Protein AF-A0A4U9VLF2-F1 (afdb_monomer_lite)

Secondary structure (DSSP, 8-state):
----PPPEEEE-STT-EEEE--------SS-HHHHHHHHHHHHHHHHHHTT----EE-------TTTS-HHHHHHHHHHHHHTSPTT-EE-------

Sequence (97 aa):
MKRVMMPAVYDIGNGVGIISTTDFFMPIVDDPFDFGRIAAANAISDVYAMGGKPIMAIAILGWPIAKLPAEVAQQVIDGGRYALPAGGDCIGWWPFY

Radius of gyration: 14.41 Å; chains: 1; bounding box: 37×26×42 Å

pLDDT: mean 83.3, std 13.4, range [42.16, 95.19]

Structure (mmCIF, N/CA/C/O backbone):
data_AF-A0A4U9VLF2-F1
#
_entry.id   AF-A0A4U9VLF2-F1
#
loop_
_atom_site.group_PDB
_atom_site.id
_atom_site.type_symbol
_atom_site.label_atom_id
_atom_site.label_alt_id
_atom_site.label_comp_id
_atom_site.label_asym_id
_atom_site.label_entity_id
_atom_site.label_seq_id
_atom_site.pdbx_PDB_ins_code
_atom_site.Cartn_x
_atom_site.Cartn_y
_atom_site.Cartn_z
_atom_site.occupancy
_atom_site.B_iso_or_equiv
_atom_site.auth_seq_id
_atom_site.auth_comp_id
_atom_site.auth_asym_id
_atom_site.auth_atom_id
_atom_site.pdbx_PDB_model_num
ATOM 1 N N . MET A 1 1 ? -9.749 13.587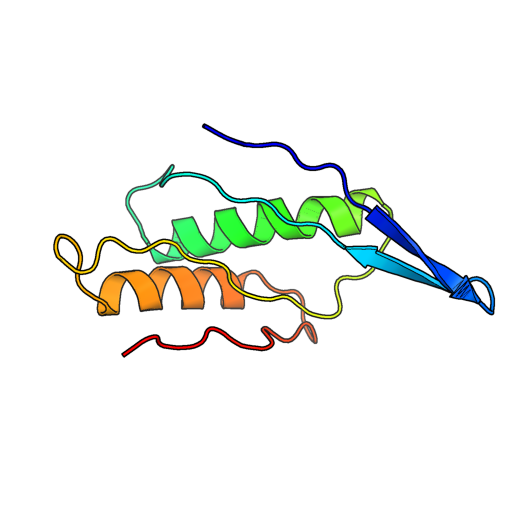 4.698 1.00 48.00 1 MET A N 1
ATOM 2 C CA . 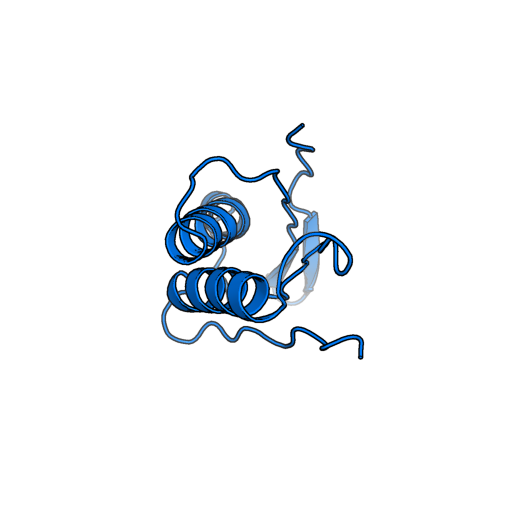MET A 1 1 ? -8.840 14.400 3.860 1.00 48.00 1 MET A CA 1
ATOM 3 C C . MET A 1 1 ? -7.840 13.438 3.230 1.00 48.00 1 MET A C 1
ATOM 5 O O . MET A 1 1 ? -7.075 12.855 3.980 1.00 48.00 1 MET A O 1
ATOM 9 N N . LYS A 1 2 ? -7.904 13.200 1.912 1.00 48.25 2 LYS A N 1
ATOM 10 C CA . LYS A 1 2 ? -6.848 12.504 1.152 1.00 48.25 2 LYS A CA 1
ATOM 11 C C . LYS A 1 2 ? -5.849 13.581 0.725 1.00 48.25 2 LYS A C 1
ATOM 13 O O . LYS A 1 2 ? -6.276 14.556 0.106 1.00 48.25 2 LYS A O 1
ATOM 18 N N . ARG A 1 3 ? -4.572 13.481 1.103 1.00 53.91 3 ARG A N 1
ATOM 19 C CA . ARG A 1 3 ? -3.528 14.340 0.521 1.00 53.91 3 ARG A CA 1
ATOM 20 C C . ARG A 1 3 ? -2.879 13.552 -0.602 1.00 53.91 3 ARG A C 1
ATOM 22 O O . ARG A 1 3 ? -2.154 12.607 -0.340 1.00 53.91 3 ARG A O 1
ATOM 29 N N . VAL A 1 4 ? -3.180 13.936 -1.837 1.00 52.38 4 VAL A N 1
ATOM 30 C CA . VAL A 1 4 ? -2.575 13.329 -3.023 1.00 52.38 4 VAL A CA 1
ATOM 31 C C . VAL A 1 4 ? -1.155 13.870 -3.153 1.00 52.38 4 VAL A C 1
ATOM 33 O O . VAL A 1 4 ? -0.967 15.069 -3.363 1.00 52.38 4 VAL A O 1
ATOM 36 N N . MET A 1 5 ? -0.171 12.992 -3.000 1.00 61.88 5 MET A N 1
ATOM 37 C CA . MET A 1 5 ? 1.219 13.245 -3.363 1.00 61.88 5 MET A CA 1
ATOM 38 C C . MET A 1 5 ? 1.457 12.538 -4.700 1.00 61.88 5 MET A C 1
ATOM 40 O O . MET A 1 5 ? 1.053 11.391 -4.855 1.00 61.88 5 MET A O 1
ATOM 44 N N . MET A 1 6 ? 2.059 13.206 -5.686 1.00 71.75 6 MET A N 1
ATOM 45 C CA . MET A 1 6 ? 2.409 12.526 -6.938 1.00 71.75 6 MET A CA 1
ATOM 46 C C . MET A 1 6 ? 3.637 11.628 -6.721 1.00 71.75 6 MET A C 1
ATOM 48 O O . MET A 1 6 ? 4.529 12.024 -5.962 1.00 71.75 6 MET A O 1
ATOM 52 N N . PRO A 1 7 ? 3.719 10.458 -7.381 1.00 84.12 7 PRO A N 1
ATOM 53 C CA . PRO A 1 7 ? 4.898 9.605 -7.302 1.00 84.12 7 PRO A CA 1
ATOM 54 C C . PRO A 1 7 ? 6.134 10.345 -7.828 1.00 84.12 7 PRO A C 1
ATOM 56 O O . PRO A 1 7 ? 6.089 11.011 -8.864 1.00 84.12 7 PRO A O 1
ATOM 59 N N . ALA A 1 8 ? 7.251 10.210 -7.119 1.00 89.56 8 ALA A N 1
ATOM 60 C CA . ALA A 1 8 ? 8.553 10.706 -7.540 1.00 89.56 8 ALA A CA 1
ATOM 61 C C . ALA A 1 8 ? 9.349 9.579 -8.205 1.00 89.56 8 ALA A C 1
ATOM 63 O O . ALA A 1 8 ? 9.304 8.433 -7.755 1.00 89.56 8 ALA A O 1
ATOM 64 N N . VAL A 1 9 ? 10.109 9.914 -9.248 1.00 91.81 9 VAL A N 1
ATOM 65 C CA . VAL A 1 9 ? 11.021 8.981 -9.919 1.00 91.81 9 VAL A CA 1
ATOM 66 C C . VAL A 1 9 ? 12.435 9.535 -9.846 1.00 91.81 9 VAL A C 1
ATOM 68 O O . VAL A 1 9 ? 12.666 10.692 -10.196 1.00 91.81 9 VAL A O 1
ATOM 71 N N . TYR A 1 10 ? 13.373 8.711 -9.393 1.00 93.38 10 TYR A N 1
ATOM 72 C CA . TYR A 1 10 ? 14.790 9.041 -9.334 1.00 93.38 10 TYR A CA 1
ATOM 73 C C . TYR A 1 10 ? 15.590 8.074 -10.209 1.00 93.38 10 TYR A C 1
ATOM 75 O O . TYR A 1 10 ? 15.549 6.866 -9.985 1.00 93.38 10 TYR A O 1
ATOM 83 N N . ASP A 1 11 ? 16.295 8.597 -11.211 1.00 93.62 11 ASP A N 1
ATOM 84 C CA . ASP A 1 11 ? 17.182 7.811 -12.074 1.00 93.62 11 ASP A CA 1
ATOM 85 C C . ASP A 1 11 ? 18.443 7.410 -11.296 1.00 93.62 11 ASP A C 1
ATOM 87 O O . ASP A 1 11 ? 19.148 8.264 -10.757 1.00 93.62 11 ASP A O 1
ATOM 91 N N . ILE A 1 12 ? 18.714 6.106 -11.228 1.00 95.19 12 ILE A N 1
ATOM 92 C CA . ILE A 1 12 ? 19.905 5.544 -10.574 1.00 95.19 12 ILE A CA 1
ATOM 93 C C . ILE A 1 12 ? 20.969 5.091 -11.586 1.00 95.19 12 ILE A C 1
ATOM 95 O O . ILE A 1 12 ? 21.960 4.464 -11.211 1.00 95.19 12 ILE A O 1
ATOM 99 N N . GLY A 1 13 ? 20.788 5.429 -12.863 1.00 93.56 13 GLY A N 1
ATOM 100 C CA . GLY A 1 13 ? 21.659 5.058 -13.966 1.00 93.56 13 GLY A CA 1
ATOM 101 C C . GLY A 1 13 ? 21.278 3.722 -14.604 1.00 93.56 13 GLY A C 1
ATOM 102 O O . GLY A 1 13 ? 20.406 2.989 -14.140 1.00 93.56 13 GLY A O 1
ATOM 103 N N . ASN A 1 14 ? 21.950 3.394 -15.712 1.00 92.44 14 ASN A N 1
ATOM 104 C CA . ASN A 1 14 ? 21.737 2.156 -16.478 1.00 92.44 14 ASN A CA 1
ATOM 105 C C . ASN A 1 14 ? 20.289 1.951 -16.971 1.00 92.44 14 ASN A C 1
ATOM 107 O O . ASN A 1 14 ? 19.866 0.819 -17.193 1.00 92.44 14 ASN A O 1
ATOM 111 N N . GLY A 1 15 ? 19.528 3.038 -17.142 1.00 90.50 15 GLY A N 1
ATOM 112 C CA . GLY A 1 15 ? 18.122 2.980 -17.545 1.00 90.50 15 GLY A CA 1
ATOM 113 C C . GLY A 1 15 ? 17.180 2.467 -16.451 1.00 90.50 15 GLY A C 1
ATOM 114 O O . GLY A 1 15 ? 16.064 2.058 -16.763 1.00 90.50 15 GLY A O 1
ATOM 115 N N . VAL A 1 16 ? 17.616 2.466 -15.186 1.00 92.38 16 VAL A N 1
ATOM 116 C CA . VAL A 1 16 ? 16.813 2.038 -14.036 1.00 92.38 16 VAL A CA 1
ATOM 117 C C . VAL A 1 16 ? 16.413 3.259 -13.208 1.00 92.38 16 VAL A C 1
ATOM 119 O O . VAL A 1 16 ? 17.255 4.062 -12.818 1.00 92.38 16 VAL A O 1
ATOM 122 N N . GLY A 1 17 ? 15.121 3.376 -12.900 1.00 93.12 17 GLY A N 1
ATOM 123 C CA . GLY A 1 17 ? 14.583 4.404 -12.010 1.00 93.12 17 GLY A CA 1
ATOM 124 C C . GLY A 1 17 ? 13.962 3.804 -10.751 1.00 93.12 17 GLY A C 1
ATOM 125 O O . GLY A 1 17 ? 13.334 2.747 -10.803 1.00 93.12 17 GLY A O 1
ATOM 126 N N . ILE A 1 18 ? 14.109 4.494 -9.622 1.00 93.25 18 ILE A N 1
ATOM 127 C CA . ILE A 1 18 ? 13.415 4.189 -8.369 1.00 93.25 18 ILE A CA 1
ATOM 128 C C . ILE A 1 18 ? 12.167 5.056 -8.275 1.00 93.25 18 ILE A C 1
ATOM 130 O O . ILE A 1 18 ? 12.248 6.281 -8.355 1.00 93.25 18 ILE A O 1
ATOM 134 N N . ILE A 1 19 ? 11.019 4.412 -8.079 1.00 92.88 19 ILE A N 1
ATOM 135 C CA . ILE A 1 19 ? 9.737 5.079 -7.852 1.00 92.88 19 ILE A CA 1
ATOM 136 C C . ILE A 1 19 ? 9.490 5.132 -6.346 1.00 92.88 19 ILE A C 1
ATOM 138 O O . ILE A 1 19 ? 9.574 4.111 -5.665 1.00 92.88 19 ILE A O 1
ATOM 142 N N . SER A 1 20 ? 9.162 6.314 -5.835 1.00 91.25 20 SER A N 1
ATOM 143 C CA . SER A 1 20 ? 8.752 6.524 -4.450 1.00 91.25 20 SER A CA 1
ATOM 144 C C . SER A 1 20 ? 7.390 7.205 -4.420 1.00 91.25 20 SER A C 1
ATOM 146 O O . SER A 1 20 ? 7.188 8.236 -5.060 1.00 91.25 20 SER A O 1
ATOM 148 N N . THR A 1 21 ? 6.451 6.620 -3.684 1.00 89.94 21 THR A N 1
ATOM 149 C CA . THR A 1 21 ? 5.110 7.171 -3.472 1.00 89.94 21 THR A CA 1
ATOM 150 C C . THR A 1 21 ? 4.698 6.975 -2.018 1.00 89.94 21 THR A C 1
ATOM 152 O O . THR A 1 21 ? 5.181 6.074 -1.328 1.00 89.94 21 THR A O 1
ATOM 155 N N . THR A 1 22 ? 3.821 7.847 -1.539 1.00 86.62 22 THR A N 1
ATOM 156 C CA . THR A 1 22 ? 3.245 7.776 -0.202 1.00 86.62 22 THR A CA 1
ATOM 157 C C . THR A 1 22 ? 1.818 8.302 -0.255 1.00 86.62 22 THR A C 1
ATOM 159 O O . THR A 1 22 ? 1.565 9.371 -0.810 1.00 86.62 22 THR A O 1
ATOM 162 N N . ASP A 1 23 ? 0.882 7.554 0.323 1.00 83.44 23 ASP A N 1
ATOM 163 C CA . ASP A 1 23 ? -0.510 7.974 0.462 1.00 83.44 23 ASP A CA 1
ATOM 164 C C . ASP A 1 23 ? -1.006 7.581 1.856 1.00 83.44 23 ASP A C 1
ATOM 166 O O . ASP A 1 23 ? -0.637 6.535 2.396 1.00 83.44 23 ASP A O 1
ATOM 170 N N . PHE A 1 24 ? -1.823 8.441 2.453 1.00 76.31 24 PHE A N 1
ATOM 171 C CA . PHE A 1 24 ? -2.438 8.210 3.752 1.00 76.31 24 PHE A CA 1
ATOM 172 C C . PHE A 1 24 ? -3.862 8.762 3.754 1.00 76.31 24 PHE A C 1
ATOM 174 O O . PHE A 1 24 ? -4.156 9.850 3.251 1.00 76.31 24 PHE A O 1
ATOM 181 N N . PHE A 1 25 ? -4.767 8.012 4.365 1.00 74.00 25 PHE A N 1
ATOM 182 C CA . PHE A 1 25 ? -6.188 8.337 4.439 1.00 74.00 25 PHE A CA 1
ATOM 183 C C . PHE A 1 25 ? -6.715 8.012 5.837 1.00 74.00 25 PHE A C 1
ATOM 1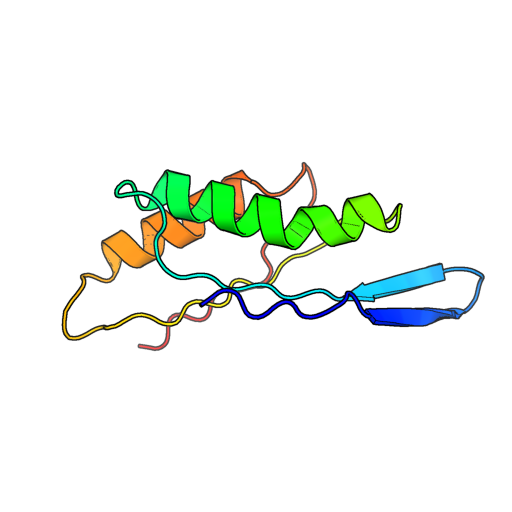85 O O . PHE A 1 25 ? -6.130 7.254 6.608 1.00 74.00 25 PHE A O 1
ATOM 192 N N . MET A 1 26 ? -7.843 8.635 6.160 1.00 79.06 26 MET A N 1
ATOM 193 C CA . MET A 1 26 ? -8.622 8.309 7.351 1.00 79.06 26 MET A CA 1
ATOM 194 C C . MET A 1 26 ? -9.377 6.989 7.126 1.00 79.06 26 MET A C 1
ATOM 196 O O . MET A 1 26 ? -9.612 6.648 5.964 1.00 79.06 26 MET A O 1
ATOM 200 N N . PRO A 1 27 ? -9.797 6.283 8.191 1.00 74.06 27 PRO A N 1
ATOM 201 C CA . PRO A 1 27 ? -10.624 5.083 8.082 1.00 74.06 27 PRO A CA 1
ATOM 202 C C . PRO A 1 27 ? -11.830 5.306 7.164 1.00 74.06 27 PRO A C 1
ATOM 204 O O . PRO A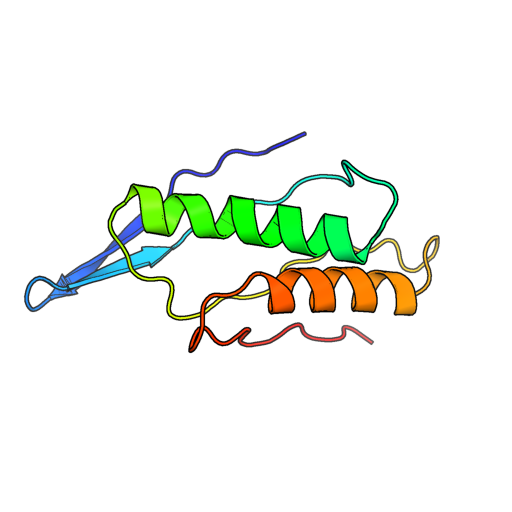 1 27 ? -12.593 6.252 7.363 1.00 74.06 27 PRO A O 1
ATOM 207 N N . ILE A 1 28 ? -11.954 4.464 6.135 1.00 76.12 28 ILE A N 1
ATOM 208 C CA . ILE A 1 28 ? -13.061 4.491 5.156 1.00 76.12 28 ILE A CA 1
ATOM 209 C C . ILE A 1 28 ? -14.049 3.344 5.430 1.00 76.12 28 ILE A C 1
ATOM 211 O O . ILE A 1 28 ? -15.203 3.407 5.017 1.00 76.12 28 ILE A O 1
ATOM 215 N N . VAL A 1 29 ? -13.590 2.309 6.136 1.00 86.50 29 VAL A N 1
ATOM 216 C CA . VAL A 1 29 ? -14.348 1.110 6.507 1.00 86.50 29 VAL A CA 1
ATOM 217 C C . VAL A 1 29 ? -14.131 0.802 7.988 1.00 86.50 29 VAL A C 1
ATOM 219 O O . VAL A 1 29 ? -13.130 1.237 8.563 1.00 86.50 29 VAL A O 1
ATOM 222 N N . ASP A 1 30 ? -15.064 0.057 8.583 1.00 88.88 30 ASP A N 1
ATOM 223 C CA . ASP A 1 30 ? -15.040 -0.281 10.013 1.00 88.88 30 ASP A CA 1
ATOM 224 C C . ASP A 1 30 ? -14.071 -1.424 10.343 1.00 88.88 30 ASP A C 1
ATOM 226 O O . ASP A 1 30 ? -13.519 -1.458 11.443 1.00 88.88 30 ASP A O 1
ATOM 230 N N . ASP A 1 31 ? -13.851 -2.352 9.403 1.00 93.62 31 ASP A N 1
ATOM 231 C CA . ASP A 1 31 ? -12.934 -3.473 9.602 1.00 93.62 31 ASP A CA 1
ATOM 232 C C . ASP A 1 31 ? -11.466 -3.008 9.482 1.00 93.62 31 ASP A C 1
ATOM 234 O O . ASP A 1 31 ? -11.059 -2.518 8.421 1.00 93.62 31 ASP A O 1
ATOM 238 N N . PRO A 1 32 ? -10.645 -3.147 10.541 1.00 91.75 32 PRO A N 1
ATOM 239 C CA . PRO A 1 32 ? -9.271 -2.651 10.536 1.00 91.75 32 PRO A CA 1
ATOM 240 C C . PRO A 1 32 ? -8.379 -3.362 9.513 1.00 91.75 32 PRO A C 1
ATOM 242 O O . PRO A 1 32 ? -7.510 -2.733 8.906 1.00 91.75 32 PRO A O 1
ATOM 245 N N . PHE A 1 33 ? -8.590 -4.659 9.295 1.00 93.31 33 PHE A N 1
ATOM 246 C CA . PHE A 1 33 ? -7.780 -5.450 8.376 1.00 93.31 33 PHE A CA 1
ATOM 247 C C . PHE A 1 33 ? -8.062 -5.066 6.919 1.00 93.31 33 PHE A C 1
ATOM 249 O O . PHE A 1 33 ? -7.139 -4.770 6.156 1.00 93.31 33 PHE A O 1
ATOM 256 N N . ASP A 1 34 ? -9.329 -4.975 6.530 1.00 94.00 34 ASP A N 1
ATOM 257 C CA . ASP A 1 34 ? -9.724 -4.514 5.204 1.00 94.00 34 ASP A CA 1
ATOM 258 C C . ASP A 1 34 ? -9.352 -3.049 4.984 1.00 94.00 34 ASP A C 1
ATOM 260 O O . ASP A 1 34 ? -8.901 -2.698 3.889 1.00 94.00 34 ASP A O 1
ATOM 264 N N . PHE A 1 35 ? -9.429 -2.209 6.022 1.00 91.69 35 PHE A N 1
ATOM 265 C CA . PHE A 1 35 ? -8.884 -0.857 5.959 1.00 91.69 35 PHE A CA 1
ATOM 266 C C . PHE A 1 35 ? -7.403 -0.883 5.569 1.00 91.69 35 PHE A C 1
ATOM 268 O O . PHE A 1 35 ? -7.023 -0.232 4.597 1.00 91.69 35 PHE A O 1
ATOM 275 N N . GLY A 1 36 ? -6.588 -1.686 6.257 1.00 91.06 36 GLY A N 1
ATOM 276 C CA . GLY A 1 36 ? -5.174 -1.893 5.938 1.00 91.06 36 GLY A CA 1
ATOM 277 C C . GLY A 1 36 ? -4.917 -2.401 4.515 1.00 91.06 36 GLY A C 1
ATOM 278 O O . GLY A 1 36 ? -3.990 -1.950 3.840 1.00 91.06 36 GLY A O 1
ATOM 279 N N . ARG A 1 37 ? -5.759 -3.307 4.012 1.00 92.88 37 ARG A N 1
ATOM 280 C CA . ARG A 1 37 ? -5.639 -3.833 2.643 1.00 92.88 37 ARG A CA 1
ATOM 281 C C . ARG A 1 37 ? -5.924 -2.776 1.590 1.00 92.88 37 ARG A C 1
ATOM 283 O O . ARG A 1 37 ? -5.137 -2.609 0.661 1.00 92.88 37 ARG A O 1
ATOM 290 N N . ILE A 1 38 ? -7.040 -2.062 1.734 1.00 91.94 38 ILE A N 1
ATOM 291 C CA . ILE A 1 38 ? -7.445 -0.980 0.824 1.00 91.94 38 ILE A CA 1
ATOM 292 C C . ILE A 1 38 ? -6.379 0.115 0.833 1.00 91.94 38 ILE A C 1
ATOM 294 O O . ILE A 1 38 ? -5.993 0.636 -0.215 1.00 91.94 38 ILE A O 1
ATOM 298 N N . ALA A 1 39 ? -5.871 0.407 2.026 1.00 89.81 39 ALA A N 1
ATOM 299 C CA . ALA A 1 39 ? -4.836 1.378 2.277 1.00 89.81 39 ALA A CA 1
ATOM 300 C C . ALA A 1 39 ? -3.561 1.127 1.470 1.00 89.81 39 ALA A C 1
ATOM 302 O O . ALA A 1 39 ? -3.118 1.973 0.686 1.00 89.81 39 ALA A O 1
ATOM 303 N N . ALA A 1 40 ? -2.995 -0.064 1.649 1.00 90.06 40 ALA A N 1
ATOM 304 C CA . ALA A 1 40 ? -1.793 -0.481 0.952 1.00 90.06 40 ALA A CA 1
ATOM 305 C C . ALA A 1 40 ? -2.034 -0.618 -0.556 1.00 90.06 40 ALA A C 1
ATOM 307 O O . ALA A 1 40 ? -1.213 -0.149 -1.341 1.00 90.06 40 ALA A O 1
ATOM 308 N N . ALA A 1 41 ? -3.173 -1.176 -0.979 1.00 90.62 41 ALA A N 1
ATOM 309 C CA . ALA A 1 41 ? -3.506 -1.308 -2.396 1.00 90.62 41 ALA A CA 1
ATOM 310 C C . ALA A 1 41 ? -3.539 0.052 -3.111 1.00 90.62 41 ALA A C 1
ATOM 312 O O . ALA A 1 41 ? -2.989 0.187 -4.204 1.00 90.62 41 ALA A O 1
ATOM 313 N N . ASN A 1 42 ? -4.123 1.074 -2.478 1.00 90.12 42 ASN A N 1
ATOM 314 C CA . ASN A 1 42 ? -4.147 2.428 -3.021 1.00 90.12 42 ASN A CA 1
ATOM 315 C C . ASN A 1 42 ? -2.727 3.014 -3.129 1.00 90.12 42 ASN A C 1
ATOM 317 O O . ASN A 1 42 ? -2.369 3.508 -4.194 1.00 90.12 42 ASN A O 1
ATOM 321 N N . ALA A 1 43 ? -1.894 2.895 -2.089 1.00 88.31 43 ALA A N 1
ATOM 322 C CA . ALA A 1 43 ? -0.518 3.404 -2.133 1.00 88.31 43 ALA A CA 1
ATOM 323 C C . ALA A 1 43 ? 0.351 2.696 -3.195 1.00 88.31 43 ALA A C 1
ATOM 325 O O . ALA A 1 43 ? 1.150 3.329 -3.878 1.00 88.31 43 ALA A O 1
ATOM 326 N N . ILE A 1 44 ? 0.182 1.383 -3.374 1.00 90.00 44 ILE A N 1
ATOM 327 C CA . ILE A 1 44 ? 0.949 0.593 -4.349 1.00 90.00 44 ILE A CA 1
ATOM 328 C C . ILE A 1 44 ? 0.471 0.852 -5.788 1.00 90.00 44 ILE A C 1
ATOM 330 O O . ILE A 1 44 ? 1.252 0.719 -6.733 1.00 90.00 44 ILE A O 1
ATOM 334 N N . SER A 1 45 ? -0.796 1.234 -5.977 1.00 90.06 45 SER A N 1
ATOM 335 C CA . SER A 1 45 ? -1.383 1.431 -7.308 1.00 90.06 45 SER A CA 1
ATOM 336 C C . SER A 1 45 ? -0.645 2.473 -8.157 1.00 90.06 45 SER A C 1
ATOM 338 O O . SER A 1 45 ? -0.510 2.268 -9.362 1.00 90.06 45 SER A O 1
ATOM 340 N N . ASP A 1 46 ? -0.069 3.510 -7.541 1.00 90.75 46 ASP A N 1
ATOM 341 C CA . ASP A 1 46 ? 0.736 4.517 -8.242 1.00 90.75 46 ASP A CA 1
ATOM 342 C C . ASP A 1 46 ? 2.005 3.919 -8.862 1.00 90.75 46 ASP A C 1
ATOM 344 O O . ASP A 1 46 ? 2.404 4.299 -9.962 1.00 90.75 46 ASP A O 1
ATOM 348 N N . VAL A 1 47 ? 2.634 2.944 -8.196 1.00 90.50 47 VAL A N 1
ATOM 349 C CA . VAL A 1 47 ? 3.822 2.260 -8.731 1.00 90.50 47 VAL A CA 1
ATOM 350 C C . VAL A 1 47 ? 3.449 1.472 -9.983 1.00 90.50 47 VAL A C 1
ATOM 352 O O . VAL A 1 47 ? 4.152 1.555 -10.991 1.00 90.50 47 VAL A O 1
ATOM 355 N N . TYR A 1 48 ? 2.320 0.760 -9.948 1.00 90.38 48 TYR A N 1
ATOM 356 C CA . TYR A 1 48 ? 1.809 0.047 -11.118 1.00 90.38 48 TYR A CA 1
ATOM 357 C C . TYR A 1 48 ? 1.380 0.998 -12.240 1.00 90.38 48 TYR A C 1
ATOM 359 O O . TYR A 1 48 ? 1.657 0.717 -13.405 1.00 90.38 48 TYR A O 1
ATOM 367 N N . ALA A 1 49 ? 0.757 2.134 -11.913 1.00 90.94 49 ALA A N 1
ATOM 368 C CA . ALA A 1 49 ? 0.361 3.149 -12.890 1.00 90.94 49 ALA A CA 1
ATOM 369 C C . ALA A 1 49 ? 1.568 3.751 -13.633 1.00 90.94 49 ALA A C 1
ATOM 371 O O . ALA A 1 49 ? 1.464 4.091 -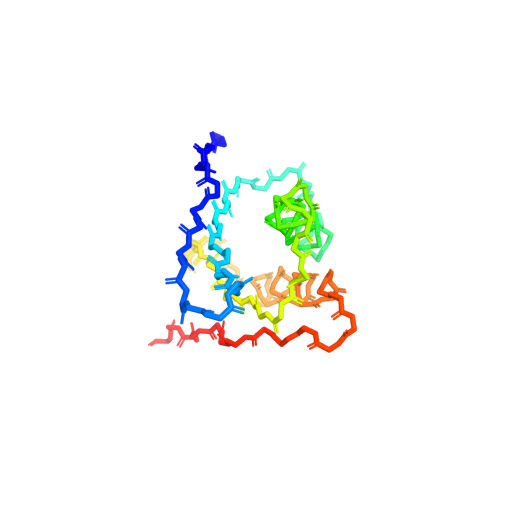14.809 1.00 90.94 49 ALA A O 1
ATOM 372 N N . MET A 1 50 ? 2.726 3.815 -12.972 1.00 90.81 50 MET A N 1
ATOM 373 C CA . MET A 1 50 ? 4.001 4.234 -13.563 1.00 90.81 50 MET A CA 1
ATOM 374 C C . MET A 1 50 ? 4.724 3.108 -14.330 1.00 90.81 50 MET A C 1
ATOM 376 O O . MET A 1 50 ? 5.829 3.318 -14.825 1.00 90.81 50 MET A O 1
ATOM 380 N N . GLY A 1 51 ? 4.137 1.908 -14.424 1.00 90.56 51 GLY A N 1
ATOM 381 C CA . GLY A 1 51 ? 4.756 0.731 -15.048 1.00 90.56 51 GLY A CA 1
ATOM 382 C C . GLY A 1 51 ? 5.868 0.090 -14.210 1.00 90.56 51 GLY A C 1
ATOM 383 O O . GLY A 1 51 ? 6.618 -0.748 -14.710 1.00 90.56 51 GLY A O 1
ATOM 384 N N . GLY A 1 52 ? 5.994 0.485 -12.942 1.00 90.81 52 GLY A N 1
ATOM 385 C CA . GLY A 1 52 ? 6.973 -0.049 -12.009 1.00 90.81 52 GLY A CA 1
ATOM 386 C C . GLY A 1 52 ? 6.548 -1.374 -11.386 1.00 90.81 52 GLY A C 1
ATOM 387 O O . GLY A 1 52 ? 5.374 -1.745 -11.364 1.00 90.81 52 GLY A O 1
ATOM 388 N N . LYS A 1 53 ? 7.526 -2.071 -10.806 1.00 91.44 53 LYS A N 1
ATOM 389 C CA . LYS A 1 53 ? 7.289 -3.230 -9.945 1.00 91.44 53 LYS A CA 1
ATOM 390 C C . LYS A 1 53 ? 7.517 -2.820 -8.487 1.00 91.44 53 LYS A C 1
ATOM 392 O O . LYS A 1 53 ? 8.635 -2.421 -8.163 1.00 91.44 53 LYS A O 1
ATOM 397 N N . PRO A 1 54 ? 6.515 -2.935 -7.600 1.00 90.69 54 PRO A N 1
ATOM 398 C CA . PRO A 1 54 ? 6.727 -2.726 -6.173 1.00 90.69 54 PRO A CA 1
ATOM 399 C C . PRO A 1 54 ? 7.705 -3.775 -5.637 1.00 90.69 54 PRO A C 1
ATOM 401 O O . PRO A 1 54 ? 7.499 -4.972 -5.838 1.00 90.69 54 PRO A O 1
ATOM 404 N N . ILE A 1 55 ? 8.770 -3.323 -4.976 1.00 89.25 55 ILE A N 1
ATOM 405 C CA . ILE A 1 55 ? 9.800 -4.200 -4.389 1.00 89.25 55 ILE A CA 1
ATOM 406 C C . ILE A 1 55 ? 9.834 -4.134 -2.859 1.00 89.25 55 ILE A C 1
ATOM 408 O O . ILE A 1 55 ? 10.282 -5.075 -2.216 1.00 89.25 55 ILE A O 1
ATOM 412 N N . MET A 1 56 ? 9.347 -3.039 -2.273 1.00 89.31 56 MET A N 1
ATOM 413 C CA . MET A 1 56 ? 9.287 -2.840 -0.828 1.00 89.31 56 MET A CA 1
ATOM 414 C C . MET A 1 56 ? 8.197 -1.832 -0.462 1.00 89.31 56 MET A C 1
ATOM 416 O O . MET A 1 56 ? 7.806 -1.008 -1.291 1.00 89.31 56 MET A O 1
ATOM 420 N N . ALA A 1 57 ? 7.754 -1.872 0.790 1.00 89.00 57 ALA A N 1
ATOM 421 C CA . ALA A 1 57 ? 6.877 -0.867 1.379 1.00 89.00 57 ALA A CA 1
ATOM 422 C C . ALA A 1 57 ? 7.291 -0.554 2.822 1.00 89.00 57 ALA A C 1
ATOM 424 O O . ALA A 1 57 ? 7.863 -1.399 3.509 1.00 89.00 57 ALA A O 1
ATOM 425 N N . ILE A 1 58 ? 6.971 0.656 3.280 1.00 88.31 58 ILE A N 1
ATOM 426 C CA . ILE A 1 58 ? 7.134 1.089 4.672 1.00 88.31 58 ILE A CA 1
ATOM 427 C C . ILE A 1 58 ? 5.754 1.487 5.182 1.00 88.31 58 ILE A C 1
ATOM 429 O O . ILE A 1 58 ? 5.074 2.302 4.554 1.00 88.31 58 ILE A O 1
ATOM 433 N N . ALA A 1 59 ? 5.330 0.920 6.310 1.00 86.00 59 ALA A N 1
ATOM 434 C CA . ALA A 1 59 ? 4.041 1.266 6.889 1.00 86.00 59 ALA A CA 1
ATOM 435 C C . ALA A 1 59 ? 4.132 2.586 7.669 1.00 86.00 59 ALA A C 1
ATOM 437 O O . ALA A 1 59 ? 4.976 2.747 8.552 1.00 86.00 59 ALA A O 1
ATOM 438 N N . ILE A 1 60 ? 3.222 3.516 7.374 1.00 85.69 60 ILE A N 1
ATOM 439 C CA . ILE A 1 60 ? 3.077 4.790 8.085 1.00 85.69 60 ILE A CA 1
ATOM 440 C C . ILE A 1 60 ? 1.709 4.783 8.763 1.00 85.69 60 ILE A C 1
ATOM 442 O O . ILE A 1 60 ? 0.685 4.704 8.089 1.00 85.69 60 ILE A O 1
ATOM 446 N N . LEU A 1 61 ? 1.685 4.871 10.094 1.00 85.00 61 LEU A N 1
ATOM 447 C CA . LEU A 1 61 ? 0.446 4.864 10.870 1.00 85.00 61 LEU A CA 1
ATOM 448 C C . LEU A 1 61 ? 0.472 5.958 11.936 1.00 85.00 61 LEU A C 1
ATOM 450 O O . LEU A 1 61 ? 1.326 5.955 12.819 1.00 85.00 61 LEU A O 1
ATOM 454 N N . GLY A 1 62 ? -0.496 6.873 11.874 1.00 86.00 62 GLY A N 1
ATOM 455 C CA . GLY A 1 62 ? -0.817 7.764 12.986 1.00 86.00 62 GLY A CA 1
ATOM 456 C C . GLY A 1 62 ? -1.911 7.132 13.839 1.00 86.00 62 GLY A C 1
ATOM 457 O O . GLY A 1 62 ? -3.029 6.970 13.355 1.00 86.00 62 GLY A O 1
ATOM 458 N N . TRP A 1 63 ? -1.606 6.771 15.089 1.00 86.44 63 TRP A N 1
ATOM 459 C CA . TRP A 1 63 ? -2.540 6.041 15.953 1.00 86.44 63 TRP A CA 1
ATOM 460 C C . TRP A 1 63 ? -2.878 6.804 17.243 1.00 86.44 63 TRP A C 1
ATOM 462 O O . TRP A 1 63 ? -1.964 7.216 17.963 1.00 86.44 63 TRP A O 1
ATOM 472 N N . PRO A 1 64 ? -4.167 6.999 17.587 1.00 85.75 64 PRO A N 1
ATOM 473 C CA . PRO A 1 64 ? -4.552 7.668 18.824 1.00 85.75 64 PRO A CA 1
ATOM 474 C C . PRO A 1 64 ? -4.481 6.691 20.008 1.00 85.75 64 PRO A C 1
ATOM 476 O O . PRO A 1 64 ? -5.502 6.156 20.439 1.00 85.75 64 PRO A O 1
ATOM 479 N N . ILE A 1 65 ? -3.284 6.504 20.570 1.00 85.69 65 ILE A N 1
ATOM 480 C CA . ILE A 1 65 ? -3.000 5.543 21.659 1.00 85.69 65 ILE A CA 1
ATOM 481 C C . ILE A 1 65 ? -3.901 5.690 22.899 1.00 85.69 65 ILE A C 1
ATOM 483 O O . ILE A 1 65 ? -4.151 4.722 23.602 1.00 85.69 65 ILE A O 1
ATOM 487 N N . ALA A 1 66 ? -4.429 6.891 23.159 1.00 87.06 66 ALA A N 1
ATOM 488 C CA . ALA A 1 66 ? -5.328 7.152 24.285 1.00 87.06 66 ALA A CA 1
ATOM 489 C C . ALA A 1 66 ? -6.796 6.766 24.013 1.00 87.06 66 ALA A C 1
ATOM 491 O O . ALA A 1 66 ? -7.623 6.835 24.917 1.00 87.06 66 ALA A O 1
ATOM 492 N N . LYS A 1 67 ? -7.145 6.438 22.763 1.00 88.19 67 LYS A N 1
ATOM 493 C CA . LYS A 1 67 ? -8.527 6.180 22.328 1.00 88.19 67 LYS A CA 1
ATOM 494 C C . LYS A 1 67 ? -8.722 4.796 21.730 1.00 88.19 67 LYS A C 1
ATOM 496 O O . LYS A 1 67 ? -9.829 4.276 21.810 1.00 88.19 67 LYS A O 1
ATOM 501 N N . LEU A 1 68 ? -7.689 4.235 21.101 1.00 87.19 68 LEU A N 1
ATOM 502 C CA . LEU A 1 68 ? -7.780 2.957 20.409 1.00 87.19 68 LEU A CA 1
ATOM 503 C C . LEU A 1 68 ? -6.675 1.990 20.857 1.00 87.19 68 LEU A C 1
ATOM 505 O O . LEU A 1 68 ? -5.515 2.400 20.940 1.00 87.19 68 LEU A O 1
ATOM 509 N N . PRO A 1 69 ? -7.020 0.711 21.086 1.00 90.62 69 PRO A N 1
ATOM 510 C CA . PRO A 1 69 ? -6.061 -0.320 21.464 1.00 90.62 69 PRO A CA 1
ATOM 511 C C . PRO A 1 69 ? -5.022 -0.578 20.363 1.00 90.62 69 PRO A C 1
ATOM 513 O O . PRO A 1 69 ? -5.292 -0.392 19.172 1.00 90.62 69 PRO A O 1
ATOM 516 N N . ALA A 1 70 ? -3.823 -1.006 20.764 1.00 88.56 70 ALA A N 1
ATOM 517 C CA . ALA A 1 70 ? -2.716 -1.287 19.848 1.00 88.56 70 ALA A CA 1
ATOM 518 C C . ALA A 1 70 ? -2.986 -2.524 18.973 1.00 88.56 70 ALA A C 1
ATOM 520 O O . ALA A 1 70 ? -2.504 -2.617 17.849 1.00 88.56 70 ALA A O 1
ATOM 521 N N . GLU A 1 71 ? -3.816 -3.447 19.448 1.00 89.81 71 GLU A N 1
ATOM 522 C CA . GLU A 1 71 ? -4.226 -4.655 18.736 1.00 89.81 71 GLU A CA 1
ATOM 523 C C . GLU A 1 71 ? -4.987 -4.320 17.447 1.00 89.81 71 GLU A C 1
ATOM 525 O O . GLU A 1 71 ? -4.825 -4.987 16.428 1.00 89.81 71 GLU A O 1
ATOM 530 N N . VAL A 1 72 ? -5.775 -3.242 17.461 1.00 91.00 72 VAL A N 1
ATOM 531 C CA . VAL A 1 72 ? -6.481 -2.761 16.267 1.00 91.00 72 VAL A CA 1
ATOM 532 C C . VAL A 1 72 ? -5.485 -2.152 15.278 1.00 91.00 72 VAL A C 1
ATOM 534 O O . VAL A 1 72 ? -5.592 -2.404 14.081 1.00 91.00 72 VAL A O 1
ATOM 537 N N . ALA A 1 73 ? -4.468 -1.424 15.757 1.00 88.88 73 ALA A N 1
ATOM 538 C CA . ALA A 1 73 ? -3.381 -0.947 14.899 1.00 88.88 73 ALA A CA 1
ATOM 539 C C . ALA A 1 73 ? -2.665 -2.119 14.211 1.00 88.88 73 ALA A C 1
ATOM 541 O O . ALA A 1 73 ? -2.401 -2.061 13.012 1.00 88.88 73 ALA A O 1
ATOM 542 N N . GLN A 1 74 ? -2.413 -3.204 14.948 1.00 89.25 74 GLN A N 1
ATOM 543 C CA . GLN A 1 74 ? -1.779 -4.404 14.408 1.00 89.25 74 GLN A CA 1
ATOM 544 C C . GLN A 1 74 ? -2.604 -5.026 13.273 1.00 89.25 74 GLN A C 1
ATOM 546 O O . GLN A 1 74 ? -2.043 -5.345 12.228 1.00 89.25 74 GLN A O 1
ATOM 551 N N . GLN A 1 75 ? -3.931 -5.107 13.420 1.00 92.56 75 GLN A N 1
ATOM 552 C CA . GLN A 1 75 ? -4.815 -5.603 12.358 1.00 92.56 75 GLN A CA 1
ATOM 553 C C . GLN A 1 75 ? -4.731 -4.757 11.080 1.00 92.56 75 GLN A C 1
ATOM 555 O O . GLN A 1 75 ? -4.684 -5.314 9.984 1.00 92.56 75 GLN A O 1
ATOM 560 N N . VAL A 1 76 ? -4.643 -3.426 11.206 1.00 91.19 76 VAL A N 1
ATOM 561 C CA . VAL A 1 76 ? -4.432 -2.531 10.051 1.00 91.19 76 VAL A CA 1
ATOM 562 C C . VAL A 1 76 ? -3.103 -2.832 9.360 1.00 91.19 76 VAL A C 1
ATOM 564 O O . VAL A 1 76 ? -3.040 -2.930 8.134 1.00 91.19 76 VAL A O 1
ATOM 567 N N . ILE A 1 77 ? -2.030 -3.007 10.130 1.00 89.12 77 ILE A N 1
ATOM 568 C CA . ILE A 1 77 ? -0.705 -3.312 9.579 1.00 89.12 77 ILE A CA 1
ATOM 569 C C . ILE A 1 77 ? -0.698 -4.676 8.881 1.00 89.12 77 ILE A C 1
ATOM 571 O O . ILE A 1 77 ? -0.133 -4.803 7.794 1.00 89.12 77 ILE A O 1
ATOM 575 N N . ASP A 1 78 ? -1.352 -5.678 9.461 1.00 90.88 78 ASP A N 1
ATOM 576 C CA . ASP A 1 78 ? -1.438 -7.020 8.885 1.00 90.88 78 ASP A CA 1
ATOM 577 C C . ASP A 1 78 ? -2.261 -7.032 7.594 1.00 90.88 78 ASP A C 1
ATOM 579 O O . ASP A 1 78 ? -1.868 -7.671 6.616 1.00 90.88 78 ASP A O 1
ATOM 583 N N . GLY A 1 79 ? -3.337 -6.244 7.539 1.00 91.88 79 GLY A N 1
ATOM 584 C CA . GLY A 1 79 ? -4.076 -5.995 6.306 1.00 91.88 79 GLY A CA 1
ATOM 585 C C . GLY A 1 79 ? -3.205 -5.360 5.222 1.00 91.88 79 GLY A C 1
ATOM 586 O O . GLY A 1 79 ? -3.186 -5.816 4.077 1.00 91.88 79 GLY A O 1
ATOM 587 N N . GLY A 1 80 ? -2.414 -4.349 5.586 1.00 90.69 80 GLY A N 1
ATOM 588 C CA . GLY A 1 80 ? -1.478 -3.709 4.661 1.00 90.69 80 GLY A CA 1
ATOM 589 C C . GLY A 1 80 ? -0.415 -4.667 4.127 1.00 90.69 80 GLY A C 1
ATOM 590 O O . GLY A 1 80 ? -0.147 -4.690 2.927 1.00 90.69 80 GLY A O 1
ATOM 591 N N . ARG A 1 81 ? 0.143 -5.514 4.999 1.00 89.44 81 ARG A N 1
ATOM 592 C CA . ARG A 1 81 ? 1.097 -6.565 4.616 1.00 89.44 81 ARG A CA 1
ATOM 593 C C . ARG A 1 81 ? 0.477 -7.586 3.671 1.00 89.44 81 ARG A C 1
ATOM 595 O O . ARG A 1 81 ? 1.124 -7.974 2.706 1.00 89.44 81 ARG A O 1
ATOM 602 N N . TYR A 1 82 ? -0.768 -7.986 3.918 1.00 91.06 82 TYR A N 1
ATOM 603 C CA . TYR A 1 82 ? -1.482 -8.942 3.073 1.00 91.06 82 TYR A CA 1
ATOM 604 C C . TYR A 1 82 ? -1.682 -8.434 1.637 1.00 91.06 82 TYR A C 1
ATOM 606 O O . TYR A 1 82 ? -1.704 -9.223 0.696 1.00 91.06 82 TYR A O 1
ATOM 614 N N . ALA A 1 83 ? -1.824 -7.121 1.454 1.00 90.81 83 ALA A N 1
ATOM 615 C CA . ALA A 1 83 ? -2.005 -6.515 0.139 1.00 90.81 83 ALA A CA 1
ATOM 616 C C . ALA A 1 83 ? -0.701 -6.360 -0.671 1.00 90.81 83 ALA A C 1
ATOM 618 O O . ALA A 1 83 ? -0.764 -5.989 -1.846 1.00 90.81 83 ALA A O 1
ATOM 619 N N . LEU A 1 84 ? 0.472 -6.632 -0.085 1.00 87.75 84 LEU A N 1
ATOM 620 C CA . LEU A 1 84 ? 1.734 -6.577 -0.822 1.00 87.75 84 LEU A CA 1
ATOM 621 C C . LEU A 1 84 ? 1.825 -7.714 -1.853 1.00 87.75 84 LEU A C 1
ATOM 623 O O . LEU A 1 84 ? 1.395 -8.838 -1.587 1.00 87.75 84 LEU A O 1
ATOM 627 N N . PRO A 1 85 ? 2.395 -7.452 -3.044 1.00 83.31 85 PRO A N 1
ATOM 628 C CA . PRO A 1 85 ? 2.599 -8.492 -4.042 1.00 83.31 85 PRO A CA 1
ATOM 629 C C . PRO A 1 85 ? 3.620 -9.530 -3.562 1.00 83.31 85 PRO A C 1
ATOM 631 O O . PRO A 1 85 ? 4.474 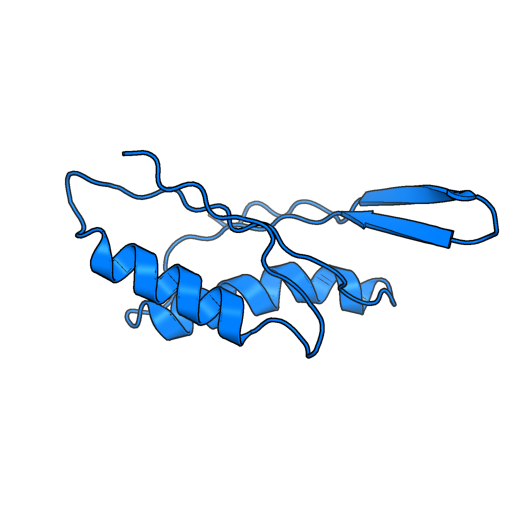-9.251 -2.721 1.00 83.31 85 PRO A O 1
ATOM 634 N N . ALA A 1 86 ? 3.575 -10.727 -4.151 1.00 71.94 86 ALA A N 1
ATOM 635 C CA . ALA A 1 86 ? 4.530 -11.789 -3.849 1.00 71.94 86 ALA A CA 1
ATOM 636 C C . ALA A 1 86 ? 5.983 -11.310 -4.052 1.00 71.94 86 ALA A C 1
ATOM 638 O O . ALA A 1 86 ? 6.359 -10.877 -5.144 1.00 71.94 86 ALA A O 1
ATOM 639 N N . GLY A 1 87 ? 6.789 -11.401 -2.989 1.00 64.75 87 GLY A N 1
ATOM 640 C CA . GLY A 1 87 ? 8.177 -10.927 -2.959 1.00 64.75 87 GLY A CA 1
ATOM 641 C C . GLY A 1 87 ? 8.353 -9.437 -2.642 1.00 64.75 87 GLY A C 1
ATOM 642 O O . GLY A 1 87 ? 9.475 -8.950 -2.726 1.00 64.75 87 GLY A O 1
ATOM 643 N N . GLY A 1 88 ? 7.278 -8.713 -2.314 1.00 65.56 88 GLY A N 1
ATOM 644 C CA . GLY A 1 88 ? 7.349 -7.370 -1.745 1.00 65.56 88 GLY A CA 1
ATOM 645 C C . GLY A 1 88 ? 7.433 -7.433 -0.223 1.00 65.56 88 GLY A C 1
ATOM 646 O O . GLY A 1 88 ? 6.502 -7.904 0.428 1.00 65.56 88 GLY A O 1
ATOM 647 N N . ASP A 1 89 ? 8.526 -6.925 0.342 1.00 73.50 89 ASP A N 1
ATOM 648 C CA . ASP A 1 89 ? 8.725 -6.910 1.791 1.00 73.50 89 ASP A CA 1
ATOM 649 C C . ASP A 1 89 ? 8.204 -5.609 2.416 1.00 73.50 89 ASP A C 1
ATOM 651 O O . ASP A 1 89 ? 8.486 -4.499 1.951 1.00 73.50 89 ASP A O 1
ATOM 655 N N . CYS A 1 90 ? 7.458 -5.739 3.517 1.00 74.31 90 CYS A N 1
ATOM 656 C CA . CYS A 1 90 ? 7.144 -4.614 4.395 1.00 74.31 90 CYS A CA 1
ATOM 657 C C . CYS A 1 90 ? 8.334 -4.385 5.330 1.00 74.31 90 CYS A C 1
ATOM 659 O O . CYS A 1 90 ? 8.470 -5.056 6.359 1.00 74.31 90 CYS A O 1
ATOM 661 N N . ILE A 1 91 ? 9.218 -3.460 4.960 1.00 61.88 91 ILE A N 1
ATOM 662 C CA . ILE A 1 91 ? 10.444 -3.178 5.703 1.00 61.88 91 ILE A CA 1
ATOM 663 C C . ILE A 1 91 ? 10.113 -2.177 6.807 1.00 61.88 91 ILE A C 1
ATOM 665 O O . ILE A 1 91 ? 10.263 -0.966 6.667 1.00 61.88 91 ILE A O 1
ATOM 669 N N . GLY A 1 92 ? 9.657 -2.726 7.929 1.00 61.09 92 GLY A N 1
ATOM 670 C CA . GLY A 1 92 ? 9.478 -1.993 9.171 1.00 61.09 92 GLY A CA 1
ATOM 671 C C . GLY A 1 92 ? 8.091 -1.381 9.370 1.00 61.09 92 GLY A C 1
ATOM 672 O O . GLY A 1 92 ? 7.487 -0.763 8.496 1.00 61.09 92 GLY A O 1
ATOM 673 N N . TRP A 1 93 ? 7.633 -1.530 10.606 1.00 57.25 93 TRP A N 1
ATOM 674 C CA . TRP A 1 93 ? 6.725 -0.624 11.291 1.00 57.25 93 TRP A CA 1
ATOM 675 C C . TRP A 1 93 ? 7.270 -0.572 12.718 1.00 57.25 93 TRP A C 1
ATOM 677 O O . TRP A 1 93 ? 7.230 -1.579 13.423 1.00 57.25 93 TRP A O 1
ATOM 687 N N . TRP A 1 94 ? 7.944 0.519 13.086 1.00 47.41 94 TRP A N 1
ATOM 688 C CA . TRP A 1 94 ? 8.529 0.645 14.422 1.00 47.41 94 TRP A CA 1
ATOM 689 C C . TRP A 1 94 ? 7.390 0.704 15.447 1.00 47.41 94 TRP A C 1
ATOM 691 O O . TRP A 1 94 ? 6.564 1.616 15.347 1.00 47.41 94 TRP A O 1
ATOM 701 N N . PRO A 1 95 ? 7.330 -0.209 16.435 1.00 45.06 95 PRO A N 1
ATOM 702 C CA . PRO A 1 95 ? 6.459 -0.003 17.571 1.00 45.06 95 PRO A CA 1
ATOM 703 C C . PRO A 1 95 ? 7.111 1.105 18.399 1.00 45.06 95 PRO A C 1
ATOM 705 O O . PRO A 1 95 ? 8.105 0.878 19.087 1.00 45.06 95 PRO A O 1
ATOM 708 N N . PHE A 1 96 ? 6.614 2.333 18.282 1.00 45.16 96 PHE A N 1
ATOM 709 C CA . PHE A 1 96 ? 6.875 3.330 19.313 1.00 45.16 96 PHE A CA 1
ATOM 710 C C . PHE A 1 96 ? 6.141 2.853 20.574 1.00 45.16 96 PHE A C 1
ATOM 712 O O . PHE A 1 96 ? 4.944 3.099 20.726 1.00 45.16 96 PHE A O 1
ATOM 719 N N . TYR A 1 97 ? 6.849 2.093 21.411 1.00 42.16 97 TYR A N 1
ATOM 720 C CA . TYR A 1 97 ? 6.600 2.034 22.849 1.00 42.16 97 TYR A CA 1
ATOM 721 C C . TYR A 1 97 ? 7.317 3.211 23.508 1.00 42.16 97 TYR A C 1
ATOM 723 O O . TYR A 1 97 ? 8.464 3.499 23.090 1.00 42.16 97 TYR A O 1
#

Organism: Serratia fonticola (NCBI:txid47917)

Foldseek 3Di:
DKDDDQWDWDDPDPPDIDIDFDTDDDQPDDQLLCSLQVRLLVRCVNCVVVVHDAQEAEDDDDDPVVPDPVVSVVSSPNSVVVNHPVNYYHDDDDPPD

InterPro domains:
  IPR004536 Selenophosphate synthetase [PTHR10256] (8-85)
  IPR004536 Selenophosphate synthetase [TIGR00476] (8-85)
  IPR016188 PurM-like, N-terminal domain [PF00586] (8-83)
  IPR036921 PurM-like, N-terminal domain superfamily [G3DSA:3.30.1330.10] (7-91)
  IPR036921 PurM-like, N-terminal domain superfamily [SSF55326] (8-84)